Protein AF-A0A2A3C7Y6-F1 (afdb_monomer)

Solvent-accessible surface area (backbone atoms only — not comparable to full-atom values): 7614 Å² total; per-residue (Å²): 140,86,82,81,88,79,78,77,82,80,83,65,79,74,76,74,76,83,46,72,64,57,51,43,54,54,50,34,59,71,57,69,54,52,71,70,56,50,36,29,54,49,63,55,59,56,70,68,55,52,54,42,39,75,74,74,47,78,94,72,53,72,68,34,52,51,38,46,54,44,56,51,48,39,52,55,44,34,51,73,74,33,100,37,71,69,51,39,42,52,51,36,68,35,66,28,76,92,55,77,51,40,21,55,47,60,49,27,62,72,41,48,66,66,39,41,48,52,52,30,53,53,50,39,53,73,74,70,106

Mean predicted aligned error: 7.04 Å

Secondary structure (DSSP, 8-state):
------PPP------PPPPHHHHHHHHHHHTT--HHHHHHHTT---HHHHHHHHHH-----HHHHHHHHHHHHHHHHHHHHSSSHHHHHHHHHSB-GGGTT-BHHHHHTT--HHHHHHHHHHHHHHTT-

Radius of gyration: 19.81 Å; Cα contacts (8 Å, |Δi|>4): 106; chains: 1; bounding box: 43×34×74 Å

pLDDT: mean 90.26, std 14.42, range [44.56, 98.81]

Structure (mmCIF, N/CA/C/O backbone):
data_AF-A0A2A3C7Y6-F1
#
_entry.id   AF-A0A2A3C7Y6-F1
#
loop_
_atom_site.group_PDB
_atom_site.id
_atom_site.type_symbol
_atom_site.label_atom_id
_atom_site.label_alt_id
_atom_site.label_comp_id
_atom_site.label_asym_id
_atom_site.label_entity_id
_atom_site.label_seq_id
_atom_site.pdbx_PDB_ins_code
_atom_site.Cartn_x
_atom_site.Cartn_y
_atom_site.Cartn_z
_atom_site.occupancy
_atom_site.B_iso_or_equiv
_atom_site.auth_seq_id
_atom_site.auth_comp_id
_atom_site.auth_asym_id
_atom_site.auth_atom_id
_atom_site.pdbx_PDB_model_num
ATOM 1 N N . MET A 1 1 ? -31.486 -23.703 -56.492 1.00 50.00 1 MET A N 1
ATOM 2 C CA . MET A 1 1 ? -30.415 -23.998 -55.523 1.00 50.00 1 MET A CA 1
ATOM 3 C C . MET A 1 1 ? -29.382 -22.920 -55.724 1.00 50.00 1 MET A C 1
ATOM 5 O O . MET A 1 1 ? -28.806 -22.955 -56.786 1.00 50.00 1 MET A O 1
ATOM 9 N N . ASP A 1 2 ? -29.217 -21.974 -54.798 1.00 44.56 2 ASP A N 1
ATOM 10 C CA . ASP A 1 2 ? -27.999 -21.161 -54.679 1.00 44.56 2 ASP A CA 1
ATOM 11 C C . ASP A 1 2 ? -27.934 -20.576 -53.267 1.00 44.56 2 ASP A C 1
ATOM 13 O O . ASP A 1 2 ? -28.935 -20.205 -52.653 1.00 44.56 2 ASP A O 1
ATOM 17 N N . THR A 1 3 ? -26.737 -20.649 -52.715 1.00 46.50 3 THR A N 1
ATOM 18 C CA . THR A 1 3 ? -26.418 -20.734 -51.294 1.00 46.50 3 THR A CA 1
ATOM 19 C C . THR A 1 3 ? -26.157 -19.386 -50.621 1.00 46.50 3 THR A C 1
ATOM 21 O O . THR A 1 3 ? -25.527 -18.511 -51.198 1.00 46.50 3 THR A O 1
ATOM 24 N N . LYS A 1 4 ? -26.526 -19.324 -49.331 1.00 53.00 4 LYS A N 1
ATOM 25 C CA . LYS A 1 4 ? -25.863 -18.606 -48.219 1.00 53.00 4 LYS A CA 1
ATOM 26 C C . LYS A 1 4 ? 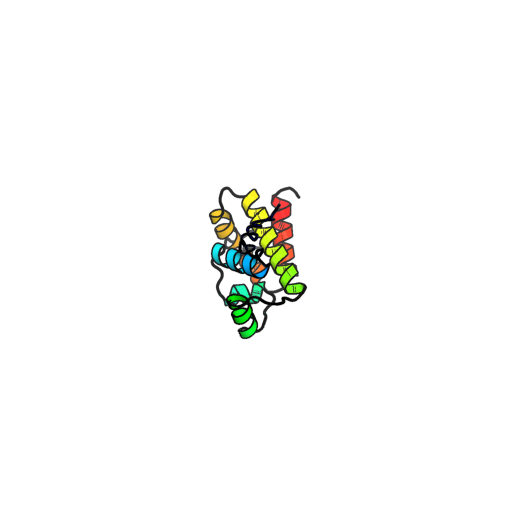-25.527 -17.115 -48.409 1.00 53.00 4 LYS A C 1
ATOM 28 O O . LYS A 1 4 ? -24.482 -16.759 -48.940 1.00 53.00 4 LYS A O 1
ATOM 33 N N . LYS A 1 5 ? -26.275 -16.256 -47.704 1.00 50.72 5 LYS A N 1
ATOM 34 C CA . LYS A 1 5 ? -25.684 -15.082 -47.038 1.00 50.72 5 LYS A CA 1
ATOM 35 C C . LYS A 1 5 ? -25.392 -15.444 -45.583 1.00 50.72 5 LYS A C 1
ATOM 37 O O . LYS A 1 5 ? -26.291 -15.473 -44.752 1.00 50.72 5 LYS A O 1
ATOM 42 N N . TRP A 1 6 ? -24.134 -15.773 -45.303 1.00 53.62 6 TRP A N 1
ATOM 43 C CA . TRP A 1 6 ? -23.587 -15.784 -43.948 1.00 53.62 6 TRP A CA 1
ATOM 44 C C . TRP A 1 6 ? -23.214 -14.344 -43.591 1.00 53.62 6 TRP A C 1
ATOM 46 O O . TRP A 1 6 ? -22.332 -13.762 -44.220 1.00 53.62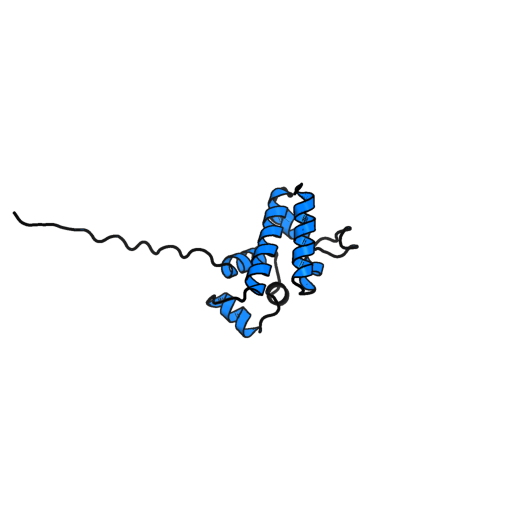 6 TRP A O 1
ATOM 56 N N . THR A 1 7 ? -23.899 -13.747 -42.622 1.00 60.34 7 THR A N 1
ATOM 57 C CA . THR A 1 7 ? -23.465 -12.491 -42.002 1.00 60.34 7 THR A CA 1
ATOM 58 C C . THR A 1 7 ? -22.333 -12.798 -41.026 1.00 60.34 7 THR A C 1
ATOM 60 O O . THR A 1 7 ? -22.484 -13.656 -40.158 1.00 60.34 7 THR A O 1
ATOM 63 N N . ALA A 1 8 ? -21.194 -12.126 -41.203 1.00 59.16 8 ALA A N 1
ATOM 64 C CA . ALA A 1 8 ? -20.017 -12.245 -40.347 1.00 59.16 8 ALA A CA 1
ATOM 65 C C . ALA A 1 8 ? -20.359 -11.980 -38.865 1.00 59.16 8 ALA A C 1
ATOM 67 O O . ALA A 1 8 ? -21.263 -11.184 -38.591 1.00 59.16 8 ALA A O 1
ATOM 68 N N . PRO A 1 9 ? -19.645 -12.602 -37.906 1.00 55.22 9 PRO A N 1
ATOM 69 C CA . PRO A 1 9 ? -19.803 -12.245 -36.509 1.00 55.22 9 PRO A CA 1
ATOM 70 C C . PRO A 1 9 ? -19.338 -10.801 -36.321 1.00 55.22 9 PRO A C 1
ATOM 72 O O . PRO A 1 9 ? -18.252 -10.425 -36.758 1.00 55.22 9 PRO A O 1
ATOM 75 N N . THR A 1 10 ? -20.184 -9.989 -35.691 1.00 57.34 10 THR A N 1
ATOM 76 C CA . THR A 1 10 ? -19.801 -8.685 -35.159 1.00 57.34 10 THR A CA 1
ATOM 77 C C . THR A 1 10 ? -18.631 -8.903 -34.207 1.00 57.34 10 THR A C 1
ATOM 79 O O . THR A 1 10 ? -18.805 -9.526 -33.161 1.00 57.34 10 THR A O 1
ATOM 82 N N . ASP A 1 11 ? -17.451 -8.417 -34.585 1.00 53.84 11 ASP A N 1
ATOM 83 C CA . ASP A 1 11 ? -16.290 -8.307 -33.706 1.00 53.84 11 ASP A CA 1
ATOM 84 C C . ASP A 1 11 ? -16.647 -7.297 -32.608 1.00 53.84 11 ASP A C 1
ATOM 86 O O . ASP A 1 11 ? -16.457 -6.087 -32.736 1.00 53.84 11 ASP A O 1
ATOM 90 N N . GLN A 1 12 ? -17.323 -7.777 -31.563 1.00 55.44 12 GLN A N 1
ATOM 91 C CA . GLN A 1 12 ? -17.433 -7.027 -30.325 1.00 55.44 12 GLN A CA 1
ATOM 92 C C . GLN A 1 12 ? -16.010 -6.940 -29.784 1.00 55.44 12 GLN A C 1
ATOM 94 O O . GLN A 1 12 ? -15.436 -7.996 -29.509 1.00 55.44 12 GLN A O 1
ATOM 99 N N . PRO A 1 13 ? -15.429 -5.737 -29.606 1.00 53.16 13 PRO A N 1
ATOM 100 C CA . PRO A 1 13 ? -14.134 -5.636 -28.962 1.00 53.16 13 PRO A CA 1
ATOM 101 C C . PRO A 1 13 ? -14.274 -6.315 -27.605 1.00 53.16 13 PRO A C 1
ATOM 103 O O . PRO A 1 13 ? -15.038 -5.857 -26.749 1.00 53.16 13 PRO A O 1
ATOM 106 N N . HIS A 1 14 ? -13.599 -7.454 -27.439 1.00 58.16 14 HIS A N 1
ATOM 107 C CA . HIS A 1 14 ? -13.553 -8.167 -26.178 1.00 58.16 14 HIS A CA 1
ATOM 108 C C . HIS A 1 14 ? -12.977 -7.170 -25.184 1.00 58.16 14 HIS A C 1
ATOM 110 O O . HIS A 1 14 ? -11.783 -6.879 -25.232 1.00 58.16 14 HIS A O 1
ATOM 116 N N . ARG A 1 15 ? -13.827 -6.566 -24.341 1.00 61.88 15 ARG A N 1
ATOM 117 C CA . ARG A 1 15 ? -13.376 -5.617 -23.323 1.00 61.88 15 ARG A CA 1
ATOM 118 C C . ARG A 1 15 ? -12.267 -6.340 -22.563 1.00 61.88 15 ARG A C 1
ATOM 120 O O . ARG A 1 15 ? -12.521 -7.392 -21.966 1.00 61.88 15 ARG A O 1
ATOM 127 N N . ALA A 1 16 ? -11.034 -5.857 -22.718 1.00 72.62 16 ALA A N 1
ATOM 128 C CA . ALA A 1 16 ? -9.876 -6.484 -22.107 1.00 72.62 16 ALA A CA 1
ATOM 129 C C . ALA A 1 16 ? -10.154 -6.586 -20.605 1.00 72.62 16 ALA A C 1
ATOM 131 O O . ALA A 1 16 ? -10.708 -5.657 -20.008 1.00 72.62 16 ALA A O 1
ATOM 132 N N . GLN A 1 17 ? -9.875 -7.750 -20.021 1.00 78.69 17 GLN A N 1
ATOM 133 C CA . GLN A 1 17 ? -10.080 -7.926 -18.590 1.00 78.69 17 GLN A CA 1
ATOM 134 C C . GLN A 1 17 ? -9.121 -6.987 -17.845 1.00 78.69 17 GLN A C 1
ATOM 136 O O . GLN A 1 17 ? -7.968 -6.875 -18.269 1.00 78.69 17 GLN A O 1
ATOM 141 N N . PRO A 1 18 ? -9.568 -6.307 -16.773 1.00 86.50 18 PRO A N 1
ATOM 142 C CA . PRO A 1 18 ? -8.701 -5.423 -16.005 1.00 86.50 18 PRO A CA 1
ATOM 143 C C . PRO A 1 18 ? -7.457 -6.171 -15.522 1.00 86.50 18 PRO A C 1
ATOM 145 O O . PRO A 1 18 ? -7.564 -7.258 -14.949 1.00 86.50 18 PRO A O 1
ATOM 148 N N . THR A 1 19 ? -6.283 -5.589 -15.741 1.00 94.69 19 THR A N 1
ATOM 149 C CA . THR A 1 19 ? -5.018 -6.139 -15.253 1.00 94.69 19 THR A CA 1
ATOM 150 C C . THR A 1 19 ? -4.835 -5.850 -13.754 1.00 94.69 19 THR A C 1
ATOM 152 O O . THR A 1 19 ? -5.492 -4.959 -13.202 1.00 94.69 19 THR A O 1
ATOM 155 N N . PRO A 1 20 ? -3.913 -6.544 -13.058 1.00 96.19 20 PRO A N 1
ATOM 156 C CA . PRO A 1 20 ? -3.550 -6.193 -11.684 1.00 96.19 20 PRO A CA 1
ATOM 157 C C . PRO A 1 20 ? -3.082 -4.737 -11.528 1.00 96.19 20 PRO A C 1
ATOM 159 O O . PRO A 1 20 ? -3.383 -4.104 -10.518 1.00 96.19 20 PRO A O 1
ATOM 162 N N . LEU A 1 21 ? -2.394 -4.184 -12.534 1.00 97.75 21 LEU A N 1
ATOM 163 C CA . LE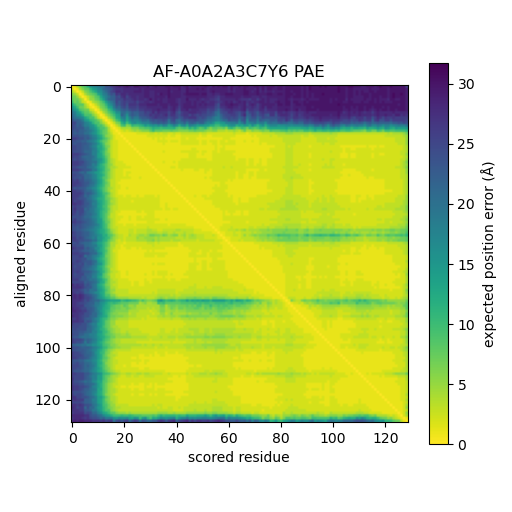U A 1 21 ? -1.988 -2.778 -12.543 1.00 97.75 21 LEU A CA 1
ATOM 164 C C . LEU A 1 21 ? -3.193 -1.839 -12.668 1.00 97.75 21 LEU A C 1
ATOM 166 O O . LEU A 1 21 ? -3.280 -0.882 -11.902 1.00 97.75 21 LEU A O 1
ATOM 170 N N . ASP A 1 22 ? -4.152 -2.136 -13.551 1.00 97.06 22 ASP A N 1
ATOM 171 C CA . ASP A 1 22 ? -5.386 -1.340 -13.673 1.00 97.06 22 ASP A CA 1
ATOM 172 C C . ASP A 1 22 ? -6.157 -1.311 -12.351 1.00 97.06 22 ASP A C 1
ATOM 174 O O . ASP A 1 22 ? -6.635 -0.264 -11.906 1.00 97.06 22 ASP A O 1
ATOM 178 N N . PHE A 1 23 ? -6.240 -2.469 -11.688 1.00 96.62 23 PHE A N 1
ATOM 179 C CA . PHE A 1 23 ? -6.827 -2.575 -10.360 1.00 96.62 23 PHE A CA 1
ATOM 180 C C . PHE A 1 23 ? -6.075 -1.715 -9.337 1.00 96.62 23 PHE A C 1
ATOM 182 O O . PHE A 1 23 ? -6.701 -0.950 -8.602 1.00 96.62 23 PHE A O 1
ATOM 189 N N . PHE A 1 24 ? -4.743 -1.810 -9.301 1.00 98.31 24 PHE A N 1
ATOM 190 C CA . PHE A 1 24 ? -3.921 -1.031 -8.381 1.00 98.31 24 PHE A CA 1
ATOM 191 C C . PHE A 1 24 ? -4.090 0.476 -8.586 1.00 98.31 24 PHE A C 1
ATOM 193 O O . PHE A 1 24 ? -4.270 1.195 -7.607 1.00 98.31 24 PHE A O 1
ATOM 200 N N . PHE A 1 25 ? -4.067 0.974 -9.825 1.00 98.06 25 PHE A N 1
ATOM 201 C CA . PHE A 1 25 ? -4.194 2.411 -10.078 1.00 98.06 25 PHE A CA 1
ATOM 202 C C . PHE A 1 25 ? -5.569 2.943 -9.678 1.00 98.06 25 PHE A C 1
ATOM 204 O O . PHE A 1 25 ? -5.653 3.997 -9.053 1.00 98.06 25 PHE A O 1
ATOM 211 N N . LYS A 1 26 ? -6.634 2.172 -9.919 1.00 96.75 26 LYS A N 1
ATOM 212 C CA . LYS A 1 26 ? -7.967 2.515 -9.417 1.00 96.75 26 LYS A CA 1
ATOM 213 C C . LYS A 1 26 ? -8.017 2.537 -7.887 1.00 96.75 26 LYS A C 1
ATOM 215 O O . LYS A 1 26 ? -8.627 3.428 -7.300 1.00 96.75 26 LYS A O 1
ATOM 220 N N . LEU A 1 27 ? -7.376 1.573 -7.226 1.00 96.38 27 LEU A N 1
ATOM 221 C CA . LEU A 1 27 ? -7.267 1.560 -5.767 1.00 96.38 27 LEU A CA 1
ATOM 222 C C . LEU A 1 27 ? -6.482 2.774 -5.251 1.00 96.38 27 LEU A C 1
ATOM 224 O O . LEU A 1 27 ? -6.886 3.394 -4.270 1.00 96.38 27 LEU A O 1
ATOM 228 N N . ALA A 1 28 ? -5.392 3.137 -5.924 1.00 97.50 28 ALA A N 1
ATOM 229 C CA . ALA A 1 28 ? -4.571 4.284 -5.573 1.00 97.50 28 ALA A CA 1
ATOM 230 C C . ALA A 1 28 ? -5.325 5.613 -5.703 1.00 97.50 28 ALA A C 1
ATOM 232 O O . ALA A 1 28 ? -5.133 6.490 -4.865 1.00 97.50 28 ALA A O 1
ATOM 233 N N . GLU A 1 29 ? -6.202 5.745 -6.701 1.00 96.25 29 GLU A N 1
ATOM 234 C CA . GLU A 1 29 ? -7.118 6.884 -6.834 1.00 96.25 29 GLU A CA 1
ATOM 235 C C . GLU A 1 29 ? -8.118 6.940 -5.676 1.00 96.25 29 GLU A C 1
ATOM 237 O O . GLU A 1 29 ? -8.259 7.981 -5.042 1.00 96.25 29 GLU A O 1
ATOM 242 N N . ILE A 1 30 ? -8.759 5.813 -5.342 1.00 93.69 30 ILE A N 1
ATOM 243 C CA . ILE A 1 30 ? -9.701 5.729 -4.212 1.00 93.69 30 ILE A CA 1
ATOM 244 C C . ILE A 1 30 ? -9.011 6.129 -2.904 1.00 93.69 30 ILE A C 1
ATOM 246 O O . ILE A 1 30 ? -9.572 6.861 -2.096 1.00 93.69 30 ILE A O 1
ATOM 250 N N . TRP A 1 31 ? -7.789 5.648 -2.686 1.00 94.75 31 TRP A N 1
ATOM 251 C CA . TRP A 1 31 ? -7.014 5.933 -1.482 1.00 94.75 31 TRP A CA 1
ATOM 252 C C . TRP A 1 31 ? -6.313 7.295 -1.494 1.00 94.75 31 TRP A C 1
ATOM 254 O O . TRP A 1 31 ? -5.693 7.639 -0.485 1.00 94.75 31 TRP A O 1
ATOM 264 N N . ASP A 1 32 ? -6.420 8.070 -2.576 1.00 93.94 32 ASP A N 1
ATOM 265 C CA . ASP A 1 32 ? -5.749 9.362 -2.766 1.00 93.94 32 ASP A CA 1
ATOM 266 C C . ASP A 1 32 ? -4.224 9.274 -2.545 1.00 93.94 32 ASP A C 1
ATOM 268 O O . ASP A 1 32 ? -3.612 10.013 -1.770 1.00 93.94 32 ASP A O 1
ATOM 272 N N . LEU A 1 33 ? -3.595 8.259 -3.144 1.00 97.06 33 LEU A N 1
ATOM 273 C CA . LEU A 1 33 ? -2.164 8.015 -2.984 1.00 97.06 33 LEU A CA 1
ATOM 274 C C . LEU A 1 33 ? -1.332 8.913 -3.897 1.00 97.06 33 LEU A C 1
ATOM 276 O O . LEU A 1 33 ? -1.537 8.955 -5.114 1.00 97.06 33 LEU A O 1
ATOM 280 N N . SER A 1 34 ? -0.288 9.526 -3.339 1.00 98.12 34 SER A N 1
ATOM 281 C CA . SER A 1 34 ? 0.714 10.227 -4.142 1.00 98.12 34 SER A CA 1
ATOM 282 C C . SER A 1 34 ? 1.510 9.251 -5.014 1.00 98.12 34 SER A C 1
ATOM 284 O O . SER A 1 34 ? 1.645 8.068 -4.700 1.00 98.12 34 SER A O 1
ATOM 286 N N . THR A 1 35 ? 2.104 9.746 -6.101 1.00 98.56 35 THR A N 1
ATOM 287 C CA . THR A 1 35 ? 2.964 8.929 -6.976 1.00 98.56 35 THR A CA 1
ATOM 288 C C . THR A 1 35 ? 4.076 8.214 -6.203 1.00 98.56 35 THR A C 1
ATOM 290 O O . THR A 1 35 ? 4.349 7.045 -6.461 1.00 98.56 35 THR A O 1
ATOM 293 N N . ASP A 1 36 ? 4.698 8.878 -5.230 1.00 98.62 36 ASP A N 1
ATOM 294 C CA . ASP A 1 36 ? 5.797 8.279 -4.467 1.00 98.62 36 ASP A CA 1
ATOM 295 C C . ASP A 1 36 ? 5.293 7.191 -3.504 1.00 98.62 36 ASP A C 1
ATOM 297 O O . ASP A 1 36 ? 5.954 6.168 -3.325 1.00 98.62 36 ASP A O 1
ATOM 301 N N . GLN A 1 37 ? 4.088 7.356 -2.944 1.00 98.75 37 GLN A N 1
ATOM 302 C CA . GLN A 1 37 ? 3.418 6.304 -2.174 1.00 98.75 37 GLN A CA 1
ATOM 303 C C . GLN A 1 37 ? 3.095 5.097 -3.054 1.00 98.75 37 GLN A C 1
ATOM 305 O O . GLN A 1 37 ? 3.361 3.962 -2.663 1.00 98.75 37 GLN A O 1
ATOM 310 N N . GLN A 1 38 ? 2.581 5.335 -4.262 1.00 98.75 38 GLN A N 1
ATOM 311 C CA . GLN A 1 38 ? 2.275 4.271 -5.215 1.00 98.75 38 GLN A CA 1
ATOM 312 C C . GLN A 1 38 ? 3.528 3.471 -5.588 1.00 98.75 38 GLN A C 1
ATOM 314 O O . GLN A 1 38 ? 3.513 2.245 -5.523 1.00 98.75 38 GLN A O 1
ATOM 319 N N . ILE A 1 39 ? 4.634 4.152 -5.902 1.00 98.75 39 ILE A N 1
ATOM 320 C CA . ILE A 1 39 ? 5.922 3.511 -6.200 1.00 98.75 39 ILE A CA 1
ATOM 321 C C . ILE A 1 39 ? 6.381 2.645 -5.024 1.00 98.75 39 ILE A C 1
ATOM 323 O O . ILE A 1 39 ? 6.727 1.482 -5.227 1.00 98.75 39 ILE A O 1
ATOM 327 N N . LYS A 1 40 ? 6.338 3.164 -3.791 1.00 98.75 40 LYS A N 1
ATOM 328 C CA . LYS A 1 40 ? 6.715 2.383 -2.604 1.00 98.75 40 LYS A CA 1
ATOM 329 C C . LYS A 1 40 ? 5.859 1.127 -2.437 1.00 98.75 40 LYS A C 1
ATOM 331 O O . LYS A 1 40 ? 6.402 0.041 -2.243 1.00 98.75 40 LYS A O 1
ATOM 336 N N . LEU A 1 41 ? 4.539 1.259 -2.554 1.00 98.75 41 LEU A N 1
ATOM 337 C CA . LEU A 1 41 ? 3.605 0.142 -2.394 1.00 98.75 41 LEU A CA 1
ATOM 338 C 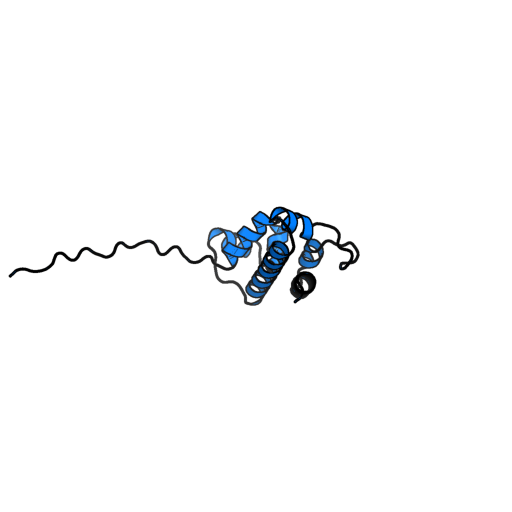C . LEU A 1 41 ? 3.743 -0.920 -3.492 1.00 98.75 41 LEU A C 1
ATOM 340 O O . LEU A 1 41 ? 3.454 -2.085 -3.237 1.00 98.75 41 LEU A O 1
ATOM 344 N N . LEU A 1 42 ? 4.244 -0.549 -4.673 1.00 98.62 42 LEU A N 1
ATOM 345 C CA . LEU A 1 42 ? 4.547 -1.471 -5.774 1.00 98.62 42 LEU A CA 1
ATOM 346 C C . LEU A 1 42 ? 5.911 -2.175 -5.655 1.00 98.62 42 LEU A C 1
ATOM 348 O O . LEU A 1 42 ? 6.275 -2.929 -6.558 1.00 98.62 42 LEU A O 1
ATOM 352 N N . GLY A 1 43 ? 6.665 -1.951 -4.573 1.00 98.25 43 GLY A N 1
ATOM 353 C CA . GLY A 1 43 ? 7.994 -2.545 -4.376 1.00 98.25 43 GLY A CA 1
ATOM 354 C C . GLY A 1 43 ? 9.147 -1.666 -4.864 1.00 98.25 43 GLY A C 1
ATOM 355 O O . GLY A 1 43 ? 10.240 -2.157 -5.118 1.00 98.25 43 GLY A O 1
ATOM 356 N N . SER A 1 44 ? 8.923 -0.355 -4.979 1.00 98.19 44 SER A N 1
ATOM 357 C CA . SER A 1 44 ? 9.923 0.639 -5.397 1.00 98.19 44 SER A CA 1
ATOM 358 C C . SER A 1 44 ? 10.567 0.374 -6.770 1.00 98.19 44 SER A C 1
ATOM 360 O O . SER A 1 44 ? 11.795 0.409 -6.889 1.00 98.19 44 SER A O 1
ATOM 362 N N . PRO A 1 45 ? 9.778 0.142 -7.840 1.00 97.94 45 PRO A N 1
ATOM 363 C CA . PRO A 1 45 ? 10.326 0.083 -9.191 1.00 97.94 45 PRO A CA 1
ATOM 364 C C . PRO A 1 45 ? 10.978 1.420 -9.577 1.00 97.94 45 PRO A C 1
ATOM 366 O O . PRO A 1 45 ? 10.659 2.480 -9.030 1.00 97.94 45 PRO A O 1
ATOM 369 N N . ALA A 1 46 ? 11.842 1.395 -10.596 1.00 98.19 46 ALA A N 1
ATOM 370 C CA . ALA A 1 46 ? 12.347 2.624 -11.198 1.00 98.19 46 ALA A CA 1
ATOM 371 C C . ALA A 1 46 ? 11.185 3.529 -11.652 1.00 98.19 46 ALA A C 1
ATOM 373 O O . ALA A 1 46 ? 10.177 3.056 -12.183 1.00 98.19 46 ALA A O 1
ATOM 374 N N . ARG A 1 47 ? 11.333 4.851 -11.494 1.00 98.00 47 ARG A N 1
ATOM 375 C CA . ARG A 1 47 ? 10.260 5.816 -11.800 1.00 98.00 47 ARG A CA 1
ATOM 376 C C . ARG A 1 47 ? 9.798 5.742 -13.261 1.00 98.00 47 ARG A C 1
ATOM 378 O O . ARG A 1 47 ? 8.608 5.848 -13.537 1.00 98.00 47 ARG A O 1
ATOM 385 N N . SER A 1 48 ? 10.728 5.506 -14.187 1.00 97.81 48 SER A N 1
ATOM 386 C CA . SER A 1 48 ? 10.435 5.273 -15.608 1.00 97.81 48 SER A CA 1
ATOM 387 C C . SER A 1 48 ? 9.577 4.023 -15.827 1.00 97.81 48 SER A C 1
ATOM 389 O O . SER A 1 48 ? 8.618 4.071 -16.594 1.00 97.81 48 SER A O 1
ATOM 391 N N . THR A 1 49 ? 9.868 2.930 -15.115 1.00 98.12 49 THR A N 1
ATOM 392 C CA . THR A 1 49 ? 9.056 1.705 -15.127 1.00 98.12 49 THR A CA 1
ATOM 393 C C . THR A 1 49 ? 7.645 1.976 -14.623 1.00 98.12 49 THR A C 1
ATOM 395 O O . THR A 1 49 ? 6.693 1.585 -15.289 1.00 98.12 49 THR A O 1
ATOM 398 N N . TYR A 1 50 ? 7.497 2.699 -13.510 1.00 98.50 50 TYR A N 1
ATOM 399 C CA . TYR A 1 50 ? 6.185 3.076 -12.978 1.00 98.50 50 TYR A CA 1
ATOM 400 C C . TYR A 1 50 ? 5.354 3.887 -13.987 1.00 98.50 50 TYR A C 1
ATOM 402 O O . TYR A 1 50 ? 4.194 3.563 -14.237 1.00 98.50 50 TYR A O 1
ATOM 410 N N . PHE A 1 51 ? 5.938 4.920 -14.605 1.00 98.00 51 PHE A N 1
ATOM 411 C CA . PHE A 1 51 ? 5.209 5.735 -15.582 1.00 98.00 51 PHE A CA 1
ATOM 412 C C . PHE A 1 51 ? 4.866 4.959 -16.857 1.00 98.00 51 PHE A C 1
ATOM 414 O O . PHE A 1 51 ? 3.778 5.150 -17.398 1.00 98.00 51 PHE A O 1
ATOM 421 N N . ARG A 1 52 ? 5.743 4.051 -17.305 1.00 97.69 52 ARG A N 1
ATOM 422 C CA . ARG A 1 52 ? 5.439 3.120 -18.399 1.00 97.69 52 ARG A CA 1
ATOM 423 C C . ARG A 1 52 ? 4.268 2.208 -18.035 1.00 97.69 52 ARG A C 1
ATOM 425 O O . ARG A 1 52 ? 3.321 2.135 -18.803 1.00 97.69 52 ARG A O 1
ATOM 432 N N . TRP A 1 53 ? 4.286 1.587 -16.854 1.00 97.81 53 TRP A N 1
ATOM 433 C CA . TRP A 1 53 ? 3.175 0.762 -16.366 1.00 97.81 53 TRP A CA 1
ATOM 434 C C . TRP A 1 53 ? 1.855 1.529 -16.308 1.00 97.81 53 TRP A C 1
ATOM 436 O O . TRP A 1 53 ? 0.828 0.999 -16.712 1.00 97.81 53 TRP A O 1
ATOM 446 N N . ARG A 1 54 ? 1.870 2.785 -15.851 1.00 95.94 54 ARG A N 1
ATOM 447 C CA . ARG A 1 54 ? 0.660 3.615 -15.781 1.00 95.94 54 ARG A CA 1
ATOM 448 C C . ARG A 1 54 ? 0.092 3.982 -17.153 1.00 95.94 54 ARG A C 1
ATOM 450 O O . ARG A 1 54 ? -1.110 4.193 -17.268 1.00 95.94 54 ARG A O 1
ATOM 457 N N . LYS A 1 55 ? 0.949 4.112 -18.165 1.00 95.50 55 LYS A N 1
ATOM 458 C CA . LYS A 1 55 ? 0.554 4.520 -19.516 1.00 95.50 55 LYS A CA 1
ATOM 459 C C . LYS A 1 55 ? 0.153 3.331 -20.389 1.00 95.50 55 LYS A C 1
ATOM 461 O O . LYS A 1 55 ? -0.883 3.376 -21.041 1.00 95.50 55 LYS A O 1
ATOM 466 N N . ASP A 1 56 ? 0.994 2.303 -20.400 1.00 94.19 56 ASP A N 1
ATOM 467 C CA . ASP A 1 56 ? 0.965 1.224 -21.390 1.00 94.19 56 ASP A CA 1
ATOM 468 C C . ASP A 1 56 ? 0.755 -0.160 -20.741 1.00 94.19 56 ASP A C 1
ATOM 470 O O . ASP A 1 56 ? 0.684 -1.171 -21.438 1.00 94.19 56 ASP A O 1
ATOM 474 N N . GLY A 1 57 ? 0.689 -0.236 -19.406 1.00 92.94 57 GLY A N 1
ATOM 475 C CA . GLY A 1 57 ? 0.730 -1.499 -18.675 1.00 92.94 57 GLY A CA 1
ATOM 476 C C . GLY A 1 57 ? 2.093 -2.191 -18.782 1.00 92.94 57 GLY A C 1
ATOM 477 O O . GLY A 1 57 ? 3.141 -1.569 -19.001 1.00 92.94 57 GLY A O 1
ATOM 478 N N . GLY A 1 58 ? 2.091 -3.508 -18.597 1.00 91.25 58 GLY A N 1
ATOM 479 C CA . GLY A 1 58 ? 3.248 -4.365 -18.840 1.00 91.25 58 GLY A CA 1
ATOM 480 C C . GLY A 1 58 ? 3.468 -5.409 -17.758 1.00 91.25 58 GLY A C 1
ATOM 481 O O . GLY A 1 58 ? 2.751 -5.462 -16.759 1.00 91.25 58 GLY A O 1
ATOM 482 N N . ASP A 1 59 ? 4.500 -6.219 -17.969 1.00 91.69 59 ASP A N 1
ATOM 483 C CA . ASP A 1 59 ? 4.842 -7.290 -17.044 1.00 91.69 59 ASP A CA 1
ATOM 484 C C . ASP A 1 59 ? 5.306 -6.728 -15.701 1.00 91.69 59 ASP A C 1
ATOM 486 O O . ASP A 1 59 ? 6.052 -5.740 -15.617 1.00 91.69 59 ASP A O 1
ATOM 490 N N . VAL A 1 60 ? 4.841 -7.389 -14.650 1.00 94.88 60 VAL A N 1
ATOM 491 C CA . VAL A 1 60 ? 5.130 -7.091 -13.251 1.00 94.88 60 VAL A CA 1
ATOM 492 C C . VAL A 1 60 ? 5.792 -8.306 -12.614 1.00 94.88 60 VAL A C 1
ATOM 494 O O . VAL A 1 60 ? 5.537 -9.446 -13.002 1.00 94.88 60 VAL A O 1
ATOM 497 N N . SER A 1 61 ? 6.667 -8.066 -11.640 1.00 97.19 61 SER A N 1
ATOM 498 C CA . SER A 1 61 ? 7.306 -9.148 -10.893 1.00 97.19 61 SER A CA 1
ATOM 499 C C . SER A 1 61 ? 6.287 -9.883 -10.013 1.00 97.19 61 SER A C 1
ATOM 501 O O . SER A 1 61 ? 5.213 -9.360 -9.701 1.00 97.19 61 SER A O 1
ATOM 503 N N . VAL A 1 62 ? 6.652 -11.084 -9.559 1.00 98.06 62 VAL A N 1
ATOM 504 C CA . VAL A 1 62 ? 5.853 -11.846 -8.585 1.00 98.06 62 VAL A CA 1
ATOM 505 C C . VAL A 1 62 ? 5.641 -11.041 -7.295 1.00 98.06 62 VAL A C 1
ATOM 507 O O . VAL A 1 62 ? 4.518 -10.978 -6.808 1.00 98.06 62 VAL A O 1
ATOM 510 N N . ASP A 1 63 ? 6.675 -10.348 -6.804 1.00 98.19 63 ASP A N 1
ATOM 511 C CA . ASP A 1 63 ? 6.580 -9.472 -5.623 1.00 98.19 63 ASP A CA 1
ATOM 512 C C . ASP A 1 63 ? 5.564 -8.334 -5.829 1.00 98.19 63 ASP A C 1
ATOM 514 O O . ASP A 1 63 ? 4.696 -8.112 -4.985 1.00 98.19 63 ASP A O 1
ATOM 518 N N . THR A 1 64 ? 5.593 -7.646 -6.977 1.00 98.50 64 THR A N 1
ATOM 519 C CA . THR A 1 64 ? 4.620 -6.584 -7.272 1.00 98.50 64 THR A CA 1
ATOM 520 C C . THR A 1 64 ? 3.192 -7.136 -7.341 1.00 98.50 64 THR A C 1
ATOM 522 O O . THR A 1 64 ? 2.273 -6.514 -6.806 1.00 98.50 64 THR A O 1
ATOM 525 N N . LEU A 1 65 ? 2.986 -8.312 -7.943 1.00 98.50 65 LEU A N 1
ATOM 526 C CA . LEU A 1 65 ? 1.673 -8.968 -7.973 1.00 98.50 65 LEU A CA 1
ATOM 527 C C . LEU A 1 65 ? 1.167 -9.317 -6.570 1.00 98.50 65 LEU A C 1
ATOM 529 O O . LEU A 1 65 ? -0.002 -9.078 -6.259 1.00 98.50 65 LEU A O 1
ATOM 533 N N . GLU A 1 66 ? 2.038 -9.848 -5.716 1.00 98.69 66 GLU A N 1
ATOM 534 C CA . GLU A 1 66 ? 1.705 -10.211 -4.339 1.00 98.69 66 GLU A CA 1
ATOM 535 C C . GLU A 1 66 ? 1.309 -8.979 -3.516 1.00 98.69 66 GLU A C 1
ATOM 537 O O . GLU A 1 66 ? 0.263 -8.971 -2.859 1.00 98.69 66 GLU A O 1
ATOM 542 N N . ARG A 1 67 ? 2.061 -7.879 -3.644 1.00 98.81 67 ARG A N 1
ATOM 543 C CA . ARG A 1 67 ? 1.719 -6.586 -3.029 1.00 98.81 67 ARG A CA 1
ATOM 544 C C . ARG A 1 67 ? 0.340 -6.102 -3.464 1.00 98.81 67 ARG A C 1
ATOM 546 O O . ARG A 1 67 ? -0.486 -5.785 -2.611 1.00 98.81 67 ARG A O 1
ATOM 553 N N . ILE A 1 68 ? 0.058 -6.095 -4.769 1.00 98.62 68 ILE A N 1
ATOM 554 C CA . ILE A 1 68 ? -1.247 -5.677 -5.308 1.00 98.62 68 ILE A CA 1
ATOM 555 C C . ILE A 1 68 ? -2.377 -6.547 -4.738 1.00 98.62 68 ILE A C 1
ATOM 557 O O . ILE A 1 68 ? -3.406 -6.018 -4.309 1.00 98.62 68 ILE A O 1
ATOM 561 N N . SER A 1 69 ? -2.177 -7.866 -4.677 1.00 98.50 69 SER A N 1
ATOM 562 C CA . SER A 1 69 ? -3.150 -8.812 -4.119 1.00 98.50 69 SER A CA 1
ATOM 563 C C . SER A 1 69 ? -3.473 -8.520 -2.647 1.00 98.50 69 SER A C 1
ATOM 565 O O . SER A 1 69 ? -4.645 -8.488 -2.244 1.00 98.50 69 SER A O 1
ATOM 567 N N . HIS A 1 70 ? -2.456 -8.235 -1.828 1.00 98.69 70 HIS A N 1
ATOM 568 C CA . HIS A 1 70 ? -2.667 -7.892 -0.423 1.00 98.69 70 HIS A CA 1
ATOM 569 C C . HIS A 1 70 ? -3.334 -6.528 -0.236 1.00 98.69 70 HIS A C 1
ATOM 571 O O . HIS A 1 70 ? -4.262 -6.430 0.567 1.00 98.69 70 HIS A O 1
ATOM 577 N N . LEU A 1 71 ? -2.938 -5.504 -0.996 1.00 98.44 71 LEU A N 1
ATOM 578 C CA . LEU A 1 71 ? -3.572 -4.180 -0.948 1.00 98.44 71 LEU A CA 1
ATOM 579 C C . LEU A 1 71 ? -5.056 -4.263 -1.328 1.00 98.44 71 LEU A C 1
ATOM 581 O O . LEU A 1 71 ? -5.912 -3.704 -0.640 1.00 98.44 71 LEU A O 1
ATOM 585 N N . GLY A 1 72 ? -5.380 -5.042 -2.364 1.00 97.38 72 GLY A N 1
ATOM 586 C CA . GLY A 1 72 ? -6.765 -5.310 -2.739 1.00 97.38 72 GLY A CA 1
ATOM 587 C C . GLY A 1 72 ? -7.545 -6.076 -1.670 1.00 97.38 72 GLY A C 1
ATOM 588 O O . GLY A 1 72 ? -8.705 -5.756 -1.406 1.00 97.38 72 GLY A O 1
ATOM 589 N N . SER A 1 73 ? -6.907 -7.047 -1.010 1.00 97.12 73 SER A N 1
ATOM 590 C CA . SER A 1 73 ? -7.515 -7.784 0.107 1.00 97.12 73 SER A CA 1
ATOM 591 C C . SER A 1 73 ? -7.823 -6.870 1.295 1.00 97.12 73 SER A C 1
ATOM 593 O O . SER A 1 73 ? -8.917 -6.954 1.844 1.00 97.12 73 SER A O 1
ATOM 595 N N . ILE A 1 74 ? -6.905 -5.960 1.648 1.00 97.50 74 ILE A N 1
ATOM 596 C CA . ILE A 1 74 ? -7.111 -4.953 2.701 1.00 97.50 74 ILE A CA 1
ATOM 597 C C . ILE A 1 74 ? -8.332 -4.096 2.371 1.00 97.50 74 ILE A C 1
ATOM 599 O O . ILE A 1 74 ? -9.229 -3.962 3.200 1.00 97.50 74 ILE A O 1
ATOM 603 N N . TYR A 1 75 ? -8.400 -3.558 1.150 1.00 96.00 75 TYR A N 1
ATOM 604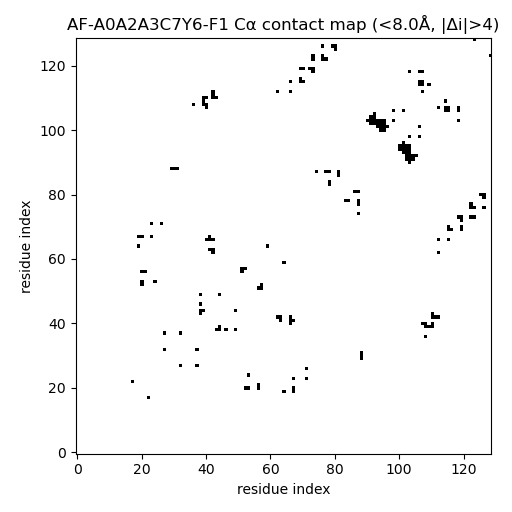 C CA . TYR A 1 75 ? -9.545 -2.759 0.720 1.00 96.00 75 TYR A CA 1
ATOM 605 C C . TYR A 1 75 ? -10.858 -3.540 0.825 1.00 96.00 75 TYR A C 1
ATOM 607 O O . TYR A 1 75 ? -11.812 -3.056 1.429 1.00 96.00 75 TYR A O 1
ATOM 615 N N . LYS A 1 76 ? -10.892 -4.771 0.303 1.00 93.81 76 LYS A N 1
ATOM 616 C CA . LYS A 1 76 ? -12.076 -5.637 0.359 1.00 93.81 76 LYS A CA 1
ATOM 617 C C . LYS A 1 76 ? -12.507 -5.950 1.794 1.00 93.81 76 LYS A C 1
ATOM 619 O O . LYS A 1 76 ? -13.698 -5.998 2.077 1.00 93.81 76 LYS A O 1
ATOM 624 N N . ALA A 1 77 ? -11.566 -6.206 2.696 1.00 94.88 77 ALA A N 1
ATOM 625 C CA . ALA A 1 77 ? -11.895 -6.481 4.088 1.00 94.88 77 ALA A CA 1
ATOM 626 C C . ALA A 1 77 ? -12.465 -5.228 4.777 1.00 94.88 77 ALA A C 1
ATOM 628 O O . ALA A 1 77 ? -13.477 -5.317 5.469 1.00 94.88 77 ALA A O 1
ATOM 629 N N . LEU A 1 78 ? -11.896 -4.048 4.506 1.00 94.94 78 LEU A N 1
ATOM 630 C CA . LEU A 1 78 ? -12.412 -2.777 5.017 1.00 94.94 78 LEU A CA 1
ATOM 631 C C . LEU A 1 78 ? -13.810 -2.441 4.491 1.00 94.94 78 LEU A C 1
ATOM 633 O O . LEU A 1 78 ? -14.620 -1.935 5.256 1.00 94.94 78 LEU A O 1
ATOM 637 N N . THR A 1 79 ? -14.127 -2.730 3.227 1.00 92.12 79 THR A N 1
ATOM 638 C CA . THR A 1 79 ? -15.475 -2.471 2.686 1.00 92.12 79 THR A CA 1
ATOM 639 C C . THR A 1 79 ? -16.542 -3.416 3.229 1.00 92.12 79 THR A C 1
ATOM 641 O O . THR A 1 79 ? -17.720 -3.088 3.167 1.00 92.12 79 THR A O 1
ATOM 644 N N . ILE A 1 80 ? -16.154 -4.577 3.763 1.00 92.50 80 ILE A N 1
ATOM 645 C CA . ILE A 1 80 ? -17.063 -5.462 4.504 1.00 92.50 80 ILE A CA 1
ATOM 646 C C . ILE A 1 80 ? -17.266 -4.944 5.933 1.00 92.50 80 ILE A C 1
ATOM 648 O O . ILE A 1 80 ? -18.366 -5.022 6.467 1.00 92.50 80 ILE A O 1
ATOM 652 N N . LEU A 1 81 ? -16.198 -4.439 6.554 1.00 91.56 81 LEU A N 1
ATOM 653 C CA . LEU A 1 81 ? -16.204 -3.971 7.940 1.00 91.56 81 LEU A CA 1
ATOM 654 C C . LEU A 1 81 ? -16.845 -2.594 8.135 1.00 91.56 81 LEU A C 1
ATOM 656 O O . LEU A 1 81 ? -17.258 -2.278 9.248 1.00 91.56 81 LEU A O 1
ATOM 660 N N . LEU A 1 82 ? -16.851 -1.751 7.103 1.00 91.31 82 LEU A N 1
ATOM 661 C CA . LEU A 1 82 ? -17.201 -0.338 7.210 1.00 91.31 82 LEU A CA 1
ATOM 662 C C . LEU A 1 82 ? -18.359 0.027 6.282 1.00 91.31 82 LEU A C 1
ATOM 664 O O . LEU A 1 82 ? -18.446 -0.444 5.153 1.00 91.31 82 LEU A O 1
ATOM 668 N N . ASP A 1 83 ? -19.181 0.973 6.734 1.00 86.56 83 ASP A N 1
ATOM 669 C CA . ASP A 1 83 ? -20.447 1.344 6.086 1.00 86.56 83 ASP A CA 1
ATOM 670 C C . ASP A 1 83 ? -20.298 2.039 4.720 1.00 86.56 83 ASP A C 1
ATOM 672 O O . ASP A 1 83 ? -21.284 2.250 4.015 1.00 86.56 83 ASP A O 1
ATOM 676 N N . SER A 1 84 ? -19.085 2.458 4.336 1.00 84.25 84 SER A N 1
ATOM 677 C CA . SER A 1 84 ? -18.850 3.130 3.052 1.00 84.25 84 SER A CA 1
ATOM 678 C C . SER A 1 84 ? -17.407 3.002 2.542 1.00 84.25 84 SER A C 1
ATOM 680 O O . SER A 1 84 ? -16.471 2.893 3.341 1.00 84.25 84 SER A O 1
ATOM 682 N N . PRO A 1 85 ? -17.187 3.113 1.216 1.00 78.00 85 PRO A N 1
ATOM 683 C CA . PRO A 1 85 ? -15.846 3.215 0.636 1.00 78.00 85 PRO A CA 1
ATOM 684 C C . PRO A 1 85 ? -15.015 4.368 1.220 1.00 78.00 85 PRO A C 1
ATOM 686 O O . PRO A 1 85 ? -13.837 4.181 1.517 1.00 78.00 85 PRO A O 1
ATOM 689 N N . ASP A 1 86 ? -15.630 5.527 1.472 1.00 86.00 86 ASP A N 1
ATOM 690 C CA . ASP A 1 86 ? -14.964 6.687 2.082 1.00 86.00 86 ASP A CA 1
ATOM 691 C C . ASP A 1 86 ? -14.456 6.392 3.497 1.00 86.00 86 ASP A C 1
ATOM 693 O O . ASP A 1 86 ? -13.418 6.911 3.921 1.00 86.00 86 ASP A O 1
ATOM 697 N N . ALA A 1 87 ? -15.174 5.552 4.248 1.00 88.88 87 ALA A N 1
ATOM 698 C CA . ALA A 1 87 ? -14.724 5.113 5.560 1.00 88.88 87 ALA A CA 1
ATOM 699 C C . ALA A 1 87 ? -13.456 4.255 5.452 1.00 88.88 87 ALA A C 1
ATOM 701 O O . ALA A 1 87 ? -12.548 4.451 6.257 1.00 88.88 87 ALA A O 1
ATOM 702 N N . ALA A 1 88 ? -13.337 3.390 4.436 1.00 87.06 88 ALA A N 1
ATOM 703 C CA . ALA A 1 88 ? -12.120 2.609 4.195 1.00 87.06 88 ALA A CA 1
ATOM 704 C C . ALA A 1 88 ? -10.907 3.508 3.891 1.00 87.06 88 ALA A C 1
ATOM 706 O O . ALA A 1 88 ? -9.831 3.300 4.454 1.00 87.06 88 ALA A O 1
ATOM 707 N N . VAL A 1 89 ? -11.095 4.556 3.079 1.00 86.81 89 VAL A N 1
ATOM 708 C CA . VAL A 1 89 ? -10.053 5.558 2.778 1.00 86.81 89 VAL A CA 1
ATOM 709 C C . VAL A 1 89 ? -9.609 6.292 4.042 1.0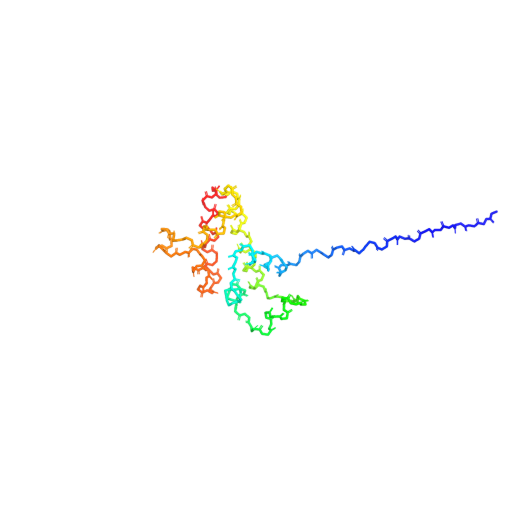0 86.81 89 VAL A C 1
ATOM 711 O O . VAL A 1 89 ? -8.418 6.413 4.329 1.00 86.81 89 VAL A O 1
ATOM 714 N N . LYS A 1 90 ? -10.570 6.775 4.837 1.00 92.94 90 LYS A N 1
ATOM 715 C CA . LYS A 1 90 ? -10.274 7.483 6.089 1.00 92.94 90 LYS A CA 1
ATOM 716 C C . LYS A 1 90 ? -9.603 6.565 7.105 1.00 92.94 90 LYS A C 1
ATOM 718 O O . LYS A 1 90 ? -8.746 7.023 7.854 1.00 92.94 90 LYS A O 1
ATOM 723 N N . TRP A 1 91 ? -9.980 5.290 7.144 1.00 95.81 91 TRP A N 1
ATOM 724 C CA . TRP A 1 91 ? -9.464 4.329 8.111 1.00 95.81 91 TRP A CA 1
ATOM 725 C C . TRP A 1 91 ? -7.964 4.089 7.942 1.00 95.81 91 TRP A C 1
ATOM 727 O O . TRP A 1 91 ? -7.234 4.196 8.924 1.00 95.81 91 TRP A O 1
ATOM 737 N N . ILE A 1 92 ? -7.479 3.856 6.713 1.00 96.81 92 ILE A N 1
ATOM 738 C CA . ILE A 1 92 ? -6.050 3.556 6.495 1.00 96.81 92 ILE A CA 1
ATOM 739 C C . ILE A 1 92 ? -5.130 4.722 6.885 1.00 96.81 92 ILE A C 1
ATOM 741 O O . ILE A 1 92 ? -3.967 4.496 7.203 1.00 96.81 92 ILE A O 1
ATOM 745 N N . ARG A 1 93 ? -5.652 5.957 6.894 1.00 97.25 93 ARG A N 1
ATOM 746 C CA . ARG A 1 93 ? -4.914 7.189 7.223 1.00 97.25 93 ARG A CA 1
ATOM 747 C C . ARG A 1 93 ? -5.010 7.591 8.693 1.00 97.25 93 ARG A C 1
ATOM 749 O O . ARG A 1 93 ? -4.291 8.486 9.125 1.00 97.25 93 ARG A O 1
ATOM 756 N N . ARG A 1 94 ? -5.915 6.988 9.465 1.00 96.75 94 ARG A N 1
ATOM 757 C CA . ARG A 1 94 ? -6.092 7.335 10.878 1.00 96.75 94 ARG A CA 1
ATOM 758 C C . ARG A 1 94 ? -5.053 6.625 11.749 1.00 96.75 94 ARG A C 1
ATOM 760 O O . ARG A 1 94 ? -4.745 5.463 11.480 1.00 96.75 94 ARG A O 1
ATOM 767 N N . PRO A 1 95 ? -4.575 7.278 12.823 1.00 97.31 95 PRO A N 1
ATOM 768 C CA . PRO A 1 95 ? -3.835 6.617 13.891 1.00 97.31 95 PRO A CA 1
ATOM 769 C C . PRO A 1 95 ? -4.544 5.348 14.361 1.00 97.31 95 PRO A C 1
ATOM 771 O O . PRO A 1 95 ? -5.748 5.366 14.637 1.00 97.31 95 PRO A O 1
ATOM 774 N N . ASN A 1 96 ? -3.802 4.251 14.481 1.00 96.81 96 ASN A N 1
ATOM 775 C CA . ASN A 1 96 ? -4.339 2.976 14.933 1.00 96.81 96 ASN A CA 1
ATOM 776 C C . ASN A 1 96 ? -3.565 2.481 16.160 1.00 96.81 96 ASN A C 1
ATOM 778 O O . ASN A 1 96 ? -2.342 2.372 16.140 1.00 96.81 96 ASN A O 1
ATOM 782 N N . ARG A 1 97 ? -4.285 2.136 17.234 1.00 95.25 97 ARG A N 1
ATOM 783 C CA . ARG A 1 97 ? -3.682 1.665 18.493 1.00 95.25 97 ARG A CA 1
ATOM 784 C C . ARG A 1 97 ? -2.8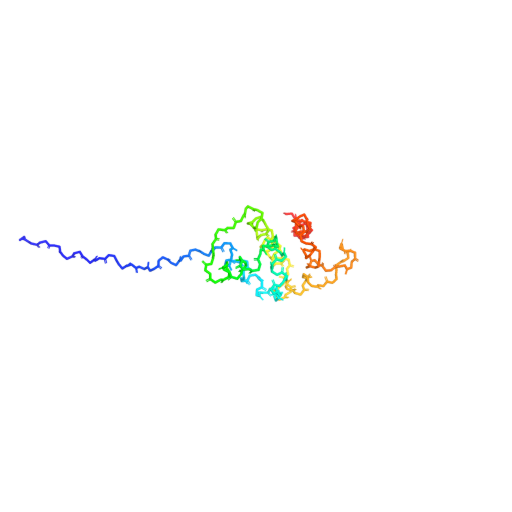88 0.364 18.344 1.00 95.25 97 ARG A C 1
ATOM 786 O O . ARG A 1 97 ? -1.894 0.202 19.036 1.00 95.25 97 ARG A O 1
ATOM 793 N N . TYR A 1 98 ? -3.296 -0.535 17.449 1.00 95.88 98 TYR A N 1
ATOM 794 C CA . TYR A 1 98 ? -2.562 -1.773 17.171 1.00 95.88 98 TYR A CA 1
ATOM 795 C C . TYR A 1 98 ? -1.212 -1.511 16.484 1.00 95.88 98 TYR A C 1
ATOM 797 O O . TYR A 1 98 ? -0.264 -2.271 16.663 1.00 95.88 98 TYR A O 1
ATOM 805 N N . PHE A 1 99 ? -1.109 -0.410 15.737 1.00 97.25 99 PHE A N 1
ATOM 806 C CA . PHE A 1 99 ? 0.133 0.072 15.128 1.00 97.25 99 PHE A CA 1
ATOM 807 C C . PHE A 1 99 ? 0.797 1.170 15.978 1.00 97.25 99 PHE A C 1
ATOM 809 O O . PHE A 1 99 ? 1.454 2.058 15.443 1.00 97.25 99 PHE A O 1
ATOM 816 N N . GLU A 1 100 ? 0.593 1.138 17.301 1.00 96.50 100 GLU A N 1
ATOM 817 C CA . GLU A 1 100 ? 1.230 2.052 18.264 1.00 96.50 100 GLU A CA 1
ATOM 818 C C . GLU A 1 100 ? 0.954 3.542 17.982 1.00 96.50 100 GLU A C 1
ATOM 820 O O . GLU A 1 100 ? 1.780 4.415 18.227 1.00 96.50 100 GLU A O 1
ATOM 825 N N . GLY A 1 101 ? -0.230 3.852 17.446 1.00 97.19 101 GLY A N 1
ATOM 826 C CA . GLY A 1 101 ? -0.616 5.211 17.055 1.00 97.19 101 GLY A CA 1
ATOM 827 C C . GLY A 1 101 ? -0.210 5.594 15.630 1.00 97.19 101 GLY A C 1
ATOM 828 O O . GLY A 1 101 ? -0.667 6.619 15.132 1.00 97.19 101 GLY A O 1
ATOM 829 N N . THR A 1 102 ? 0.558 4.758 14.934 1.00 97.88 102 THR A N 1
ATOM 830 C CA . THR A 1 102 ? 0.859 4.931 13.506 1.00 97.88 102 THR A CA 1
ATOM 831 C C . THR A 1 102 ? -0.361 4.570 12.652 1.00 97.88 102 THR A C 1
ATOM 833 O O . THR A 1 102 ? -1.201 3.754 13.048 1.00 97.88 102 THR A O 1
ATOM 836 N N . SER A 1 103 ? -0.508 5.193 11.480 1.00 98.44 103 SER A N 1
ATOM 837 C CA . SER A 1 103 ? -1.570 4.821 10.541 1.00 98.44 103 SER A CA 1
ATOM 838 C C . SER A 1 103 ? -1.230 3.524 9.800 1.00 98.44 103 SER A C 1
ATOM 840 O O . SER A 1 103 ? -0.062 3.190 9.605 1.00 98.44 103 SER A O 1
ATOM 842 N N . ALA A 1 104 ? -2.245 2.782 9.352 1.00 98.38 104 ALA A N 1
ATOM 843 C CA . ALA A 1 104 ? -2.016 1.567 8.566 1.00 98.38 104 ALA A CA 1
ATOM 844 C C . ALA A 1 104 ? -1.283 1.871 7.248 1.00 98.38 104 ALA A C 1
ATOM 846 O O . ALA A 1 104 ? -0.435 1.095 6.814 1.00 98.38 104 ALA A O 1
ATOM 847 N N . LEU A 1 105 ? -1.590 3.013 6.625 1.00 98.56 105 LEU A N 1
ATOM 848 C CA . LEU A 1 105 ? -0.913 3.475 5.421 1.00 98.56 105 LEU A CA 1
ATOM 849 C C . LEU A 1 105 ? 0.576 3.721 5.679 1.00 98.56 105 LEU A C 1
ATOM 851 O O . LEU A 1 105 ? 1.394 3.253 4.894 1.00 98.56 105 LEU A O 1
ATOM 855 N N . ASP A 1 106 ? 0.937 4.380 6.780 1.00 98.62 106 ASP A N 1
ATOM 856 C CA . ASP A 1 106 ? 2.345 4.636 7.104 1.00 98.62 106 ASP A CA 1
ATOM 857 C C . ASP A 1 106 ? 3.118 3.335 7.346 1.00 98.62 106 ASP A C 1
ATOM 859 O O . ASP A 1 106 ? 4.236 3.198 6.855 1.00 98.62 106 ASP A O 1
ATOM 863 N N . ILE A 1 107 ? 2.496 2.339 7.993 1.00 98.69 107 ILE A N 1
ATOM 864 C CA . ILE A 1 107 ? 3.079 0.994 8.124 1.00 98.69 107 ILE A CA 1
ATOM 865 C C . ILE A 1 107 ? 3.366 0.390 6.745 1.00 98.69 107 ILE A C 1
ATOM 867 O O . ILE A 1 107 ? 4.490 -0.030 6.483 1.00 98.69 107 ILE A O 1
ATOM 871 N N . MET A 1 108 ? 2.396 0.395 5.823 1.00 98.69 108 MET A N 1
ATOM 872 C CA . MET A 1 108 ? 2.607 -0.131 4.464 1.00 98.69 108 MET A CA 1
ATOM 873 C C . MET A 1 108 ? 3.683 0.649 3.684 1.00 98.69 108 MET A C 1
ATOM 875 O O . MET A 1 108 ? 4.383 0.083 2.842 1.00 98.69 108 MET A O 1
ATOM 879 N N . LEU A 1 109 ? 3.845 1.945 3.966 1.00 98.75 109 LEU A N 1
ATOM 880 C CA . LEU A 1 109 ? 4.814 2.833 3.315 1.00 98.75 109 LEU A CA 1
ATOM 881 C C . LEU A 1 109 ? 6.251 2.720 3.846 1.00 98.75 109 LEU A C 1
ATOM 883 O O . LEU A 1 109 ? 7.150 3.369 3.292 1.00 98.75 109 LEU A O 1
ATOM 887 N N . ASN A 1 110 ? 6.497 1.854 4.831 1.00 98.12 110 ASN A N 1
ATOM 888 C CA . ASN A 1 110 ? 7.846 1.388 5.158 1.00 98.12 110 ASN A CA 1
ATOM 889 C C . ASN A 1 110 ? 8.491 0.642 3.976 1.00 98.12 110 ASN A C 1
ATOM 891 O O . ASN A 1 110 ? 9.712 0.627 3.849 1.00 98.12 110 ASN A O 1
ATOM 895 N N . GLY A 1 111 ? 7.675 0.081 3.072 1.00 94.00 111 GLY A N 1
ATOM 896 C CA . GLY A 1 111 ? 8.110 -0.497 1.797 1.00 94.00 111 GLY A CA 1
ATOM 897 C C . GLY A 1 111 ? 8.323 -2.013 1.818 1.00 94.00 111 GLY A C 1
ATOM 898 O O . GLY A 1 111 ? 8.420 -2.629 0.751 1.00 94.00 111 GLY A O 1
ATOM 899 N N . ASN A 1 112 ? 8.317 -2.654 2.989 1.00 98.12 112 ASN A N 1
ATOM 900 C CA . ASN A 1 112 ? 8.437 -4.108 3.083 1.00 98.12 112 ASN A CA 1
ATOM 901 C C . ASN A 1 112 ? 7.096 -4.788 2.789 1.00 98.12 112 ASN A C 1
ATOM 903 O O . ASN A 1 112 ? 6.047 -4.365 3.274 1.00 98.12 112 ASN A O 1
ATOM 907 N N . LEU A 1 113 ? 7.127 -5.893 2.043 1.00 98.44 113 LEU A N 1
ATOM 908 C CA . LEU A 1 113 ? 5.934 -6.709 1.800 1.00 98.44 113 LEU A CA 1
ATOM 909 C C . LEU A 1 113 ? 5.321 -7.220 3.119 1.00 98.44 113 LEU A C 1
ATOM 911 O O . LEU A 1 113 ? 4.101 -7.220 3.278 1.00 98.44 113 LEU A O 1
ATOM 915 N N . SER A 1 114 ? 6.160 -7.574 4.097 1.00 98.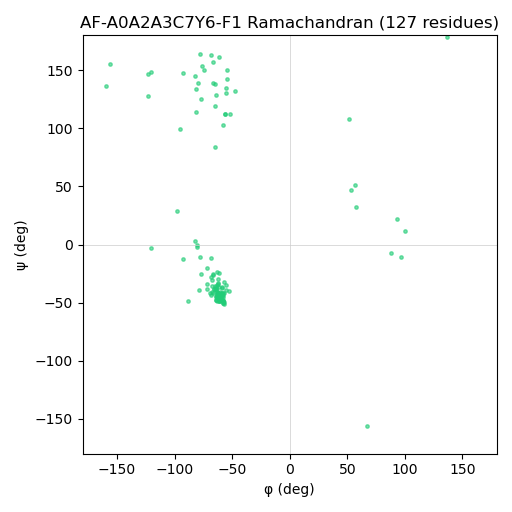56 114 SER A N 1
ATOM 916 C CA . SER A 1 114 ? 5.729 -8.013 5.431 1.00 98.56 114 SER A CA 1
ATOM 917 C C . SER A 1 114 ? 4.862 -6.985 6.158 1.00 98.56 114 SER A C 1
ATOM 919 O O . SER A 1 114 ? 3.962 -7.373 6.899 1.00 98.56 114 SER A O 1
ATOM 921 N N . ASP A 1 115 ? 5.087 -5.688 5.933 1.00 98.69 115 ASP A N 1
ATOM 922 C CA . ASP A 1 115 ? 4.296 -4.626 6.559 1.00 98.69 115 ASP A CA 1
ATOM 923 C C . ASP A 1 115 ? 2.884 -4.564 5.959 1.00 98.69 115 ASP A C 1
ATOM 925 O O . ASP A 1 115 ? 1.896 -4.434 6.684 1.00 98.69 115 ASP A O 1
ATOM 929 N N . ILE A 1 116 ? 2.764 -4.771 4.643 1.00 98.81 116 ILE A N 1
ATOM 930 C CA . ILE A 1 116 ? 1.468 -4.911 3.963 1.00 98.81 116 ILE A CA 1
ATOM 931 C C . ILE A 1 116 ? 0.739 -6.164 4.465 1.00 98.81 116 ILE A C 1
ATOM 933 O O . ILE A 1 116 ? -0.447 -6.103 4.797 1.00 98.81 116 ILE A O 1
ATOM 937 N N . ILE A 1 117 ? 1.443 -7.294 4.580 1.00 98.62 117 ILE A N 1
ATOM 938 C CA . ILE A 1 117 ? 0.874 -8.546 5.099 1.00 98.62 117 ILE A CA 1
ATOM 939 C C . ILE A 1 117 ? 0.385 -8.368 6.540 1.00 98.62 117 ILE A C 1
ATOM 941 O O . ILE A 1 117 ? -0.723 -8.799 6.859 1.00 98.62 117 ILE A O 1
ATOM 945 N N . ARG A 1 118 ? 1.159 -7.692 7.397 1.00 98.44 118 ARG A N 1
ATOM 946 C CA . ARG A 1 118 ? 0.770 -7.391 8.782 1.00 98.44 118 ARG A CA 1
ATOM 947 C C . ARG A 1 118 ? -0.531 -6.593 8.841 1.00 98.44 118 ARG A C 1
ATOM 949 O O . ARG A 1 118 ? -1.417 -6.930 9.627 1.00 98.44 118 ARG A O 1
ATOM 956 N N . VAL A 1 119 ? -0.675 -5.559 8.007 1.00 98.44 119 VAL A N 1
ATOM 957 C CA . VAL A 1 119 ? -1.920 -4.777 7.931 1.00 98.44 119 VAL A CA 1
ATOM 958 C C . VAL A 1 119 ? -3.081 -5.649 7.458 1.00 98.44 119 VAL A C 1
ATOM 960 O O . VAL A 1 119 ? -4.143 -5.625 8.078 1.00 98.44 119 VAL A O 1
ATOM 963 N N . ARG A 1 120 ? -2.880 -6.470 6.420 1.00 97.94 120 ARG A N 1
ATOM 964 C CA . ARG A 1 120 ? -3.900 -7.413 5.935 1.00 97.94 120 ARG A CA 1
ATOM 965 C C . ARG A 1 120 ? -4.366 -8.366 7.028 1.00 97.94 120 ARG A C 1
ATOM 967 O O . ARG A 1 120 ? -5.565 -8.479 7.244 1.00 97.94 120 ARG A O 1
ATOM 974 N N . GLN A 1 121 ? -3.439 -9.023 7.721 1.00 97.44 121 GLN A N 1
ATOM 975 C CA . GLN A 1 121 ? -3.756 -9.967 8.795 1.00 97.44 121 GLN A CA 1
ATOM 976 C C . GLN A 1 121 ? -4.564 -9.304 9.910 1.00 97.44 121 GLN A C 1
ATOM 978 O O . GLN A 1 121 ? -5.531 -9.882 10.399 1.00 97.44 121 GLN A O 1
ATOM 983 N N . TYR A 1 122 ? -4.201 -8.076 10.282 1.00 97.50 122 TYR A N 1
ATOM 984 C CA . TYR A 1 122 ? -4.940 -7.327 11.287 1.00 97.50 122 TYR A CA 1
ATOM 985 C C . TYR A 1 122 ? -6.380 -7.031 10.845 1.00 97.50 122 TYR A C 1
ATOM 987 O O . TYR A 1 122 ? -7.309 -7.294 11.607 1.00 97.50 122 TYR A O 1
ATOM 995 N N . VAL A 1 123 ? -6.585 -6.528 9.621 1.00 96.12 123 VAL A N 1
ATOM 996 C CA . VAL A 1 123 ? -7.933 -6.217 9.112 1.00 96.12 123 VAL A CA 1
ATOM 997 C C . VAL A 1 123 ? -8.768 -7.490 8.925 1.00 96.12 123 VAL A C 1
ATOM 999 O O . VAL A 1 123 ? -9.932 -7.509 9.320 1.00 96.12 123 VAL A O 1
ATOM 1002 N N . ASP A 1 124 ? -8.183 -8.570 8.400 1.00 94.56 124 ASP A N 1
ATOM 1003 C CA . ASP A 1 124 ? -8.862 -9.866 8.257 1.00 94.56 124 ASP A CA 1
ATOM 1004 C C . ASP A 1 124 ? -9.321 -10.409 9.624 1.00 94.56 124 ASP A C 1
ATOM 1006 O O . ASP A 1 124 ? -10.456 -10.866 9.765 1.00 94.56 124 ASP A O 1
ATOM 1010 N N . ALA A 1 125 ? -8.487 -10.281 10.663 1.00 94.25 125 ALA A N 1
ATOM 1011 C CA . ALA A 1 125 ? -8.845 -10.688 12.021 1.00 94.25 125 ALA A CA 1
ATOM 1012 C C . ALA A 1 125 ? -10.021 -9.878 12.594 1.00 94.25 125 ALA A C 1
ATOM 1014 O O . ALA A 1 125 ? -10.857 -10.437 13.300 1.00 94.25 125 ALA A O 1
ATOM 1015 N N . GLN A 1 126 ? -10.137 -8.584 12.264 1.00 91.06 126 GLN A N 1
ATOM 1016 C CA . GLN A 1 126 ? -11.286 -7.770 12.689 1.00 91.06 126 GLN A CA 1
ATOM 1017 C C . GLN A 1 126 ? -12.604 -8.228 12.044 1.00 91.06 126 GLN A C 1
ATOM 1019 O O . GLN A 1 126 ? -13.668 -8.031 12.625 1.00 91.06 126 GLN A O 1
ATOM 1024 N N . ARG A 1 127 ? -12.551 -8.854 10.862 1.00 83.44 127 ARG A N 1
ATOM 1025 C CA . ARG A 1 127 ? -13.725 -9.393 10.155 1.00 83.44 127 ARG A CA 1
ATOM 1026 C C . ARG A 1 127 ? -14.213 -10.733 10.723 1.00 83.44 127 ARG A C 1
ATOM 1028 O O . ARG A 1 127 ? -15.299 -11.172 10.363 1.00 83.44 127 ARG A O 1
ATOM 1035 N N . GLY A 1 128 ? -13.440 -11.368 11.607 1.00 74.44 128 GLY A N 1
ATOM 1036 C CA . GLY A 1 128 ? -13.752 -12.683 12.175 1.00 74.44 128 GLY A CA 1
ATOM 1037 C C . GLY A 1 128 ? -13.009 -13.863 11.535 1.00 74.44 128 GLY A C 1
ATOM 1038 O O . GLY A 1 128 ? -13.352 -14.999 11.851 1.00 74.44 128 GLY A O 1
ATOM 1039 N N . GLY A 1 129 ? -11.989 -13.604 10.698 1.00 56.25 129 GLY A N 1
ATOM 1040 C CA . GLY A 1 129 ? -11.256 -14.627 9.933 1.00 56.25 129 GLY A CA 1
ATOM 1041 C C . GLY A 1 129 ? -11.912 -14.929 8.592 1.00 56.25 129 GLY A C 1
ATOM 1042 O O . GLY A 1 129 ? -12.929 -15.646 8.583 1.00 56.25 129 GLY A O 1
#

Foldseek 3Di:
DDDDDDDDDDPPPPPPDQDLLNLLVVLCVLLVHDPLLSCLLQLNDDSVVSVCCVPPNDDHDPLSSLSSVLSVLLQVLCVVVDPDSVSSSVQQCFQDVVVVGHGLSVQSSVRDSVSSVVSSVVSVVVSVD

Nearest PDB structures (foldseek):
  8qnq-assembly1_B  TM=7.866E-01  e=4.508E-04  Pseudomonas aeruginosa PAO1
  8qnl-asse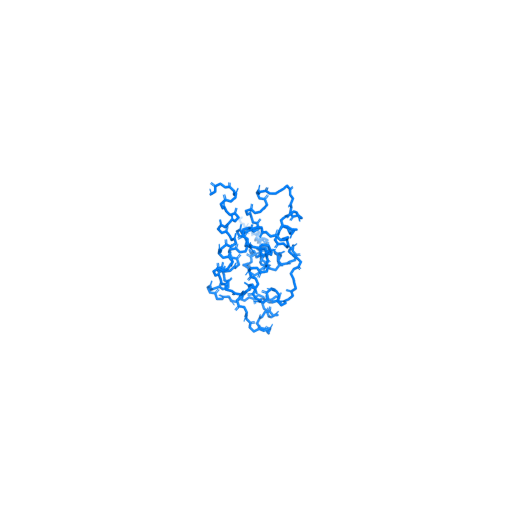mbly1_D  TM=8.094E-01  e=7.146E-04  Pseudomonas aeruginosa PAO1
  8gug-assembly1_C-2  TM=7.844E-01  e=8.333E-04  Vibrio parahaemolyticus RIMD 2210633
  8gug-assembly1_B-2  TM=8.045E-01  e=2.570E-03  Vibrio parahaemolyticus RIMD 2210633
  2csf-assembly1_A  TM=5.496E-01  e=1.137E+00  Homo sapiens

Sequence (129 aa):
MDTKKWTAPTDQPHRAQPTPLDFFFKLAEIWDLSTDQQIKLLGSPARSTYFRWRKDGGDVSVDTLERISHLGSIYKALTILLDSPDAAVKWIRRPNRYFEGTSALDIMLNGNLSDIIRVRQYVDAQRGG